Protein AF-A0A2K8UES5-F1 (afdb_monomer_lite)

Foldseek 3Di:
DQFDPPDPPVVVVDDFFFKWFWAQDCVPPVDNLWIFIDGPNHTGGTADPVPSNVVNVCVVVVWGKMKTFHDADVPDPNNPRTDIDIDTD

Secondary structure (DSSP, 8-state):
-EE-SS-HHHHHH--TT-EEEEEE-TT-TT-TT-EEEEETTEEEEE--HHHHHHHHHHHHTT--EEEEEEEE-TTS-TT-SEEEEEEE-

pLDDT: mean 84.26, std 13.31, range [48.38, 96.56]

Radius of gyration: 12.29 Å; chains: 1; bounding box: 28×27×30 Å

Structure (mmCIF, N/CA/C/O backbone):
data_AF-A0A2K8UES5-F1
#
_entry.id   AF-A0A2K8UES5-F1
#
loop_
_atom_site.group_PDB
_atom_site.id
_atom_site.type_symbol
_atom_site.label_atom_id
_atom_site.label_alt_id
_atom_site.label_comp_id
_atom_site.label_asym_id
_atom_site.label_entity_id
_atom_site.label_seq_id
_atom_site.pdbx_PDB_ins_code
_atom_site.Cartn_x
_atom_site.Cartn_y
_atom_site.Cartn_z
_atom_site.occupancy
_atom_site.B_iso_or_equiv
_atom_site.auth_seq_id
_atom_site.auth_comp_id
_atom_site.auth_asym_id
_atom_site.auth_atom_id
_atom_site.pdbx_PDB_model_num
ATOM 1 N N . MET A 1 1 ? 5.753 3.431 -4.345 1.00 59.47 1 MET A N 1
ATOM 2 C CA . MET A 1 1 ? 5.537 2.460 -3.279 1.00 59.47 1 MET A CA 1
ATOM 3 C C . MET A 1 1 ? 6.874 1.891 -2.851 1.00 59.47 1 MET A C 1
ATOM 5 O O . MET A 1 1 ? 7.496 1.207 -3.652 1.00 59.47 1 MET A O 1
ATOM 9 N N . ARG A 1 2 ? 7.318 2.174 -1.622 1.00 54.56 2 ARG A N 1
ATOM 10 C CA . ARG A 1 2 ? 8.611 1.683 -1.125 1.00 54.56 2 ARG A CA 1
ATOM 11 C C . ARG A 1 2 ? 8.511 0.185 -0.872 1.00 54.56 2 ARG A C 1
ATOM 13 O O . ARG A 1 2 ? 7.764 -0.220 0.015 1.00 54.56 2 ARG A O 1
ATOM 20 N N . VAL A 1 3 ? 9.216 -0.617 -1.663 1.00 54.69 3 VAL A N 1
ATOM 21 C CA . VAL A 1 3 ? 9.172 -2.085 -1.595 1.00 54.69 3 VAL A CA 1
ATOM 22 C C . VAL A 1 3 ? 9.816 -2.571 -0.294 1.00 54.69 3 VAL A C 1
ATOM 24 O O . VAL A 1 3 ? 10.966 -2.238 -0.005 1.00 54.69 3 VAL A O 1
ATOM 27 N N . SER A 1 4 ? 9.098 -3.364 0.502 1.00 54.66 4 SER A N 1
ATOM 28 C CA . SER A 1 4 ? 9.722 -4.123 1.591 1.00 54.66 4 SER A CA 1
ATOM 29 C C . SER A 1 4 ? 10.534 -5.283 1.007 1.00 54.66 4 SER A C 1
ATOM 31 O O . SER A 1 4 ? 10.080 -5.940 0.078 1.00 54.66 4 SER A O 1
ATOM 33 N N . HIS A 1 5 ? 11.701 -5.594 1.584 1.00 50.34 5 HIS A N 1
ATOM 34 C CA . HIS A 1 5 ? 12.570 -6.724 1.191 1.00 50.34 5 HIS A CA 1
ATOM 35 C C . HIS A 1 5 ? 11.889 -8.111 1.286 1.00 50.34 5 HIS A C 1
ATOM 37 O O . HIS A 1 5 ? 12.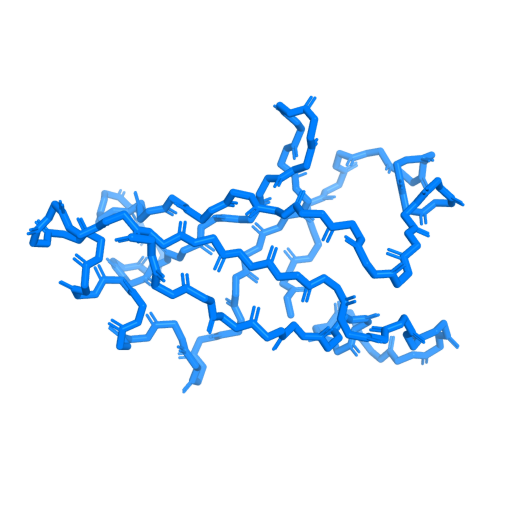485 -9.134 0.954 1.00 50.34 5 HIS A O 1
ATOM 43 N N . ALA A 1 6 ? 10.634 -8.160 1.737 1.00 48.38 6 ALA A N 1
ATOM 44 C CA . ALA A 1 6 ? 9.833 -9.361 1.842 1.00 48.38 6 ALA A CA 1
ATOM 45 C C . ALA A 1 6 ? 9.290 -9.787 0.463 1.00 48.38 6 ALA A C 1
ATOM 47 O O . ALA A 1 6 ? 8.268 -9.301 -0.013 1.00 48.38 6 ALA A O 1
ATOM 48 N N . ALA A 1 7 ? 9.995 -10.760 -0.118 1.00 54.50 7 ALA A N 1
ATOM 49 C CA . ALA A 1 7 ? 9.570 -11.696 -1.159 1.00 54.50 7 ALA A CA 1
ATOM 50 C C . ALA A 1 7 ? 9.456 -11.164 -2.606 1.00 54.50 7 ALA A C 1
ATOM 52 O O . ALA A 1 7 ? 8.360 -10.898 -3.104 1.00 54.50 7 ALA A O 1
ATOM 53 N N . PRO A 1 8 ? 10.575 -11.180 -3.361 1.00 62.00 8 PRO A N 1
ATOM 54 C CA . PRO A 1 8 ? 10.582 -11.087 -4.827 1.00 62.00 8 PRO A CA 1
ATOM 55 C C . PRO A 1 8 ? 9.568 -12.020 -5.514 1.00 62.00 8 PRO A C 1
ATOM 57 O O . PRO A 1 8 ? 8.989 -11.660 -6.532 1.00 62.00 8 PRO A O 1
ATOM 60 N N . ALA A 1 9 ? 9.290 -13.188 -4.924 1.00 67.31 9 ALA A N 1
ATOM 61 C CA . ALA A 1 9 ? 8.321 -14.152 -5.445 1.00 67.31 9 ALA A CA 1
ATOM 62 C C . ALA A 1 9 ? 6.865 -13.639 -5.449 1.00 67.31 9 ALA A C 1
ATOM 64 O O . ALA A 1 9 ? 6.098 -13.993 -6.344 1.00 67.31 9 ALA A O 1
ATOM 65 N N . LEU A 1 10 ? 6.471 -12.780 -4.496 1.00 73.25 10 LEU A N 1
ATOM 66 C CA . LEU A 1 10 ? 5.130 -12.174 -4.487 1.00 73.25 10 LEU A CA 1
ATOM 67 C C . LEU A 1 10 ? 4.943 -11.225 -5.670 1.00 73.25 10 LEU A C 1
ATOM 69 O O . LEU A 1 10 ? 3.869 -11.186 -6.265 1.00 73.25 10 LEU A O 1
ATOM 73 N N . TRP A 1 11 ? 5.996 -10.493 -6.036 1.00 73.94 11 TRP A N 1
ATOM 74 C CA . TRP A 1 11 ? 5.961 -9.555 -7.154 1.00 73.94 11 TRP A CA 1
ATOM 75 C C . TRP A 1 11 ? 5.691 -10.251 -8.484 1.00 73.94 11 TRP A C 1
ATOM 77 O O . TRP A 1 11 ? 4.929 -9.726 -9.290 1.00 73.94 11 TRP A O 1
ATOM 87 N N . SER A 1 12 ? 6.246 -11.447 -8.690 1.00 77.50 12 SER A N 1
ATOM 88 C CA . SER A 1 12 ? 6.001 -12.248 -9.895 1.00 77.50 12 SER A CA 1
ATOM 89 C C . SER A 1 12 ? 4.559 -12.752 -10.012 1.00 77.50 12 SER A C 1
ATOM 91 O O . SER A 1 12 ? 4.085 -12.969 -11.122 1.00 77.50 12 SER A O 1
ATOM 93 N N . ALA A 1 13 ? 3.857 -12.944 -8.891 1.00 84.00 13 ALA A N 1
ATOM 94 C CA . ALA A 1 13 ? 2.470 -13.419 -8.878 1.00 84.00 13 ALA A CA 1
ATOM 95 C C . ALA A 1 13 ? 1.432 -12.280 -8.928 1.00 84.00 13 ALA A C 1
ATOM 97 O O . ALA A 1 13 ? 0.235 -12.516 -9.142 1.00 84.00 13 ALA A O 1
ATOM 98 N N . LEU A 1 14 ? 1.872 -11.043 -8.695 1.00 86.56 14 LEU A N 1
ATOM 99 C CA . LEU A 1 14 ? 1.019 -9.867 -8.727 1.00 86.56 14 LEU A CA 1
ATOM 100 C C . LEU A 1 14 ? 0.547 -9.607 -10.166 1.00 86.56 14 LEU A C 1
ATOM 102 O O . LEU A 1 14 ? 1.300 -9.774 -11.121 1.00 86.56 14 LEU A O 1
ATOM 106 N N . HIS A 1 15 ? -0.707 -9.193 -10.333 1.00 89.38 15 HIS A N 1
ATOM 107 C CA . HIS A 1 15 ? -1.319 -8.966 -11.645 1.00 89.38 15 HIS A CA 1
ATOM 108 C C . HIS A 1 15 ? -2.308 -7.794 -11.587 1.00 89.38 15 HIS A C 1
ATOM 110 O O . HIS A 1 15 ? -2.847 -7.501 -10.512 1.00 89.38 15 HIS A O 1
ATOM 116 N N . PRO A 1 16 ? -2.580 -7.112 -12.717 1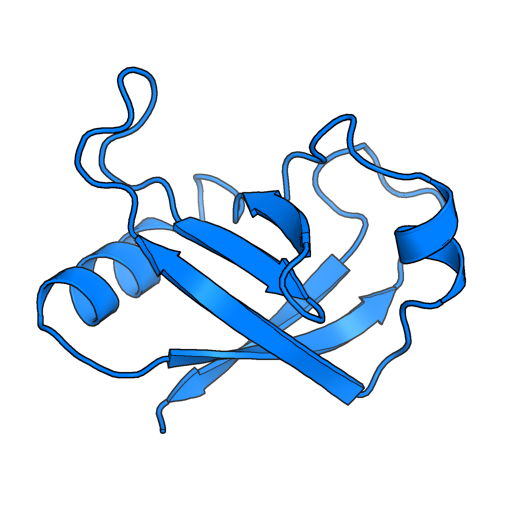.00 92.38 16 PRO A N 1
ATOM 117 C CA . PRO A 1 16 ? -3.653 -6.128 -12.789 1.00 92.38 16 PRO A CA 1
ATOM 118 C C . PRO A 1 16 ? -4.983 -6.736 -12.338 1.00 92.38 16 PRO A C 1
ATOM 120 O O . PRO A 1 16 ? -5.330 -7.848 -12.722 1.00 92.38 16 PRO A O 1
ATOM 123 N N . GLY A 1 17 ? -5.731 -6.011 -11.515 1.00 92.75 17 GLY A N 1
ATOM 124 C CA . GLY A 1 17 ? -6.955 -6.504 -10.890 1.00 92.75 17 GLY A CA 1
ATOM 125 C C . GLY A 1 17 ? -6.778 -7.089 -9.495 1.00 92.75 17 GLY A C 1
ATOM 126 O O . GLY A 1 17 ? -7.773 -7.191 -8.780 1.00 92.75 17 GLY A O 1
ATOM 127 N N . ALA A 1 18 ? -5.550 -7.400 -9.069 1.00 92.62 18 ALA A N 1
ATOM 128 C CA . ALA A 1 18 ? -5.302 -7.861 -7.710 1.00 92.62 18 ALA A CA 1
ATOM 129 C C . ALA A 1 18 ? -5.785 -6.822 -6.685 1.00 92.62 18 ALA A C 1
ATOM 131 O O . ALA A 1 18 ? -5.424 -5.643 -6.763 1.00 92.62 18 ALA A O 1
ATOM 132 N N . VAL A 1 19 ? -6.602 -7.277 -5.732 1.00 93.94 19 VAL A N 1
ATOM 133 C CA . VAL A 1 19 ? -7.100 -6.461 -4.619 1.00 93.94 19 VAL A CA 1
ATOM 134 C C . VAL A 1 19 ? -6.065 -6.450 -3.504 1.00 93.94 19 VAL A C 1
ATOM 136 O O . VAL A 1 19 ? -5.566 -7.496 -3.088 1.00 93.94 19 VAL A O 1
ATOM 139 N N . LEU A 1 20 ? -5.759 -5.254 -3.028 1.00 93.88 20 LEU A N 1
ATOM 140 C CA . LEU A 1 20 ? -4.793 -4.950 -1.990 1.00 93.88 20 LEU A CA 1
ATOM 141 C C . LEU A 1 20 ? -5.510 -4.346 -0.786 1.00 93.88 20 LEU A C 1
ATOM 143 O O . LEU A 1 20 ? -6.515 -3.643 -0.920 1.00 93.88 20 LEU A O 1
ATOM 147 N N . ILE A 1 21 ? -4.943 -4.588 0.387 1.00 94.94 21 ILE A N 1
ATOM 148 C CA . ILE A 1 21 ? -5.403 -4.021 1.651 1.00 94.94 21 ILE A CA 1
ATOM 149 C C . ILE A 1 21 ? -4.503 -2.837 1.997 1.00 94.94 21 ILE A C 1
ATOM 151 O O . ILE A 1 21 ? -3.280 -2.917 1.848 1.00 94.94 21 ILE A O 1
ATOM 155 N N . LEU A 1 22 ? -5.118 -1.746 2.449 1.00 94.88 22 LEU A N 1
ATOM 156 C CA . LEU A 1 22 ? -4.433 -0.545 2.910 1.00 94.88 22 LEU A CA 1
ATOM 157 C C . LEU A 1 22 ? -4.592 -0.423 4.424 1.00 94.88 22 LEU A C 1
ATOM 159 O O . LEU A 1 22 ? -5.710 -0.478 4.934 1.00 94.88 22 LEU A O 1
ATOM 163 N N . THR A 1 23 ? -3.482 -0.214 5.125 1.00 95.25 23 THR A N 1
ATOM 164 C CA . THR A 1 23 ? -3.459 -0.074 6.586 1.00 95.25 23 THR A CA 1
ATOM 165 C C . THR A 1 23 ? -2.662 1.167 6.960 1.00 95.25 23 THR A C 1
ATOM 167 O O . THR A 1 23 ? -1.519 1.306 6.529 1.00 95.25 23 THR A O 1
ATOM 170 N N . ALA A 1 24 ? -3.246 2.072 7.747 1.00 95.62 24 ALA A N 1
ATOM 171 C CA . ALA A 1 24 ? -2.514 3.206 8.303 1.00 95.62 24 ALA A CA 1
ATOM 172 C C . ALA A 1 24 ? -1.604 2.733 9.445 1.00 95.62 24 ALA A C 1
ATOM 174 O O . ALA A 1 24 ? -2.019 1.927 10.276 1.00 95.62 24 ALA A O 1
ATOM 175 N N . GLU A 1 25 ? -0.374 3.235 9.479 1.00 94.88 25 GLU A N 1
ATOM 176 C CA . GLU A 1 25 ? 0.595 2.995 10.551 1.00 94.88 25 GLU A CA 1
ATOM 177 C C . GLU A 1 25 ? 0.945 4.344 11.203 1.00 94.88 25 GLU A C 1
ATOM 179 O O . GLU A 1 25 ? 1.999 4.913 10.935 1.00 94.88 25 GLU A O 1
ATOM 184 N N . GLU A 1 26 ? 0.035 4.881 12.025 1.00 93.06 26 GLU A N 1
ATOM 185 C CA . GLU A 1 26 ? 0.170 6.210 12.662 1.00 93.06 26 GLU A CA 1
ATOM 186 C C . GLU A 1 26 ? 1.380 6.301 13.608 1.00 93.06 26 GLU A C 1
ATOM 188 O O . GLU A 1 26 ? 2.009 7.352 13.716 1.00 93.06 26 GLU A O 1
ATOM 193 N N . ASP A 1 27 ? 1.759 5.175 14.217 1.00 93.19 27 ASP A N 1
ATOM 194 C CA . ASP A 1 27 ? 2.923 5.053 15.103 1.00 93.19 27 ASP A CA 1
ATOM 195 C C . ASP A 1 27 ? 4.242 4.824 14.343 1.00 93.19 27 ASP A C 1
ATOM 197 O O . ASP A 1 27 ? 5.274 4.514 14.946 1.00 93.19 27 ASP A O 1
ATOM 201 N N . ASN A 1 28 ? 4.243 4.921 13.009 1.00 91.81 28 ASN A N 1
ATOM 202 C CA . ASN A 1 28 ? 5.457 4.718 12.232 1.00 91.81 28 ASN A CA 1
ATOM 203 C C . ASN A 1 28 ? 6.469 5.845 12.532 1.00 91.81 28 ASN A C 1
ATOM 205 O O . ASN A 1 28 ? 6.210 7.009 12.214 1.00 91.81 28 ASN A O 1
ATOM 209 N N . PRO A 1 29 ? 7.662 5.524 13.074 1.00 90.44 29 PRO A N 1
ATOM 210 C CA . PRO A 1 29 ? 8.603 6.527 13.580 1.00 90.44 29 PRO A CA 1
ATOM 211 C C . PRO A 1 29 ? 9.198 7.419 12.482 1.00 90.44 29 PRO A C 1
ATOM 213 O O . PRO A 1 29 ? 9.806 8.445 12.776 1.00 90.44 29 PRO A O 1
ATOM 216 N N . HIS A 1 30 ? 9.062 7.026 11.213 1.00 91.94 30 HIS A N 1
ATOM 217 C CA . HIS A 1 30 ? 9.601 7.767 10.077 1.00 91.94 30 HIS A CA 1
ATOM 218 C C . HIS A 1 30 ? 8.566 8.640 9.370 1.00 91.94 30 HIS A C 1
ATOM 220 O O . HIS A 1 30 ? 8.953 9.560 8.645 1.00 91.94 30 HIS A O 1
ATOM 226 N N . ASP A 1 31 ? 7.285 8.293 9.470 1.00 93.12 31 ASP A N 1
ATOM 227 C 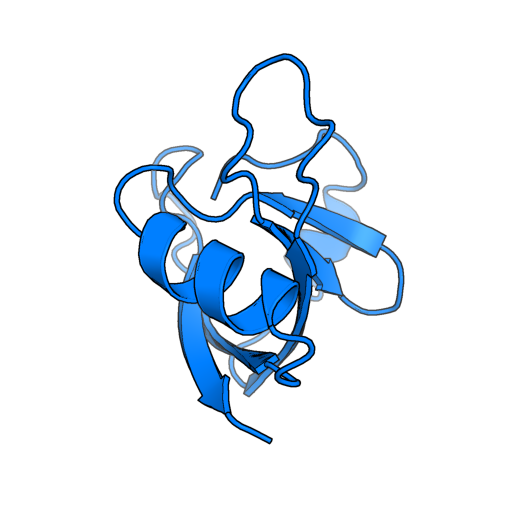CA . ASP A 1 31 ? 6.199 8.971 8.768 1.00 93.12 31 ASP A CA 1
ATOM 228 C C . ASP A 1 31 ? 4.845 8.614 9.407 1.00 93.12 31 ASP A C 1
ATOM 230 O O . ASP A 1 31 ? 4.326 7.535 9.125 1.00 93.12 31 ASP A O 1
ATOM 234 N N . PRO A 1 32 ? 4.225 9.506 10.198 1.00 94.25 32 PRO A N 1
ATOM 235 C CA . PRO A 1 32 ? 2.927 9.236 10.827 1.00 94.25 32 PRO A CA 1
ATOM 236 C C . PRO A 1 32 ? 1.775 9.106 9.813 1.00 94.25 32 PRO A C 1
ATOM 238 O O . PRO A 1 32 ? 0.660 8.739 10.173 1.00 94.25 32 PRO A O 1
ATOM 241 N N . GLN A 1 33 ? 2.012 9.419 8.535 1.00 96.56 33 GLN A N 1
ATOM 242 C CA . GLN A 1 33 ? 1.045 9.249 7.447 1.00 96.56 33 GLN A CA 1
ATOM 243 C C . GLN A 1 33 ? 1.307 7.976 6.638 1.00 96.56 33 GLN A C 1
ATOM 245 O O . GLN A 1 33 ? 0.673 7.759 5.601 1.00 96.56 33 GLN A O 1
ATOM 250 N N . ALA A 1 34 ? 2.225 7.115 7.091 1.00 95.25 34 ALA A N 1
ATOM 251 C CA . ALA A 1 34 ? 2.544 5.866 6.425 1.00 95.25 34 ALA A CA 1
ATOM 252 C C . ALA A 1 34 ? 1.289 5.002 6.236 1.00 95.25 34 ALA A C 1
ATOM 254 O O . ALA A 1 34 ? 0.559 4.690 7.176 1.00 95.25 34 ALA A O 1
ATOM 255 N N . VAL A 1 35 ? 1.067 4.578 4.991 1.00 95.25 35 VAL A N 1
ATOM 256 C CA . VAL A 1 35 ? 0.032 3.604 4.643 1.00 95.25 35 VAL A CA 1
ATOM 257 C C . VAL A 1 35 ? 0.713 2.384 4.057 1.00 95.25 35 VAL A C 1
ATOM 259 O O . VAL A 1 35 ? 1.286 2.443 2.966 1.00 95.25 35 VAL A O 1
ATOM 262 N N . ALA A 1 36 ? 0.668 1.286 4.799 1.00 93.12 36 ALA A N 1
ATOM 263 C CA . ALA A 1 36 ? 1.175 -0.002 4.376 1.00 93.12 36 ALA A CA 1
ATOM 264 C C . ALA A 1 36 ? 0.202 -0.674 3.400 1.00 93.12 36 ALA A C 1
ATOM 266 O O . ALA A 1 36 ? -1.018 -0.625 3.564 1.00 93.12 36 ALA A O 1
ATOM 267 N N . VAL A 1 37 ? 0.769 -1.312 2.380 1.00 91.75 37 VAL A N 1
ATOM 268 C CA . VAL A 1 37 ? 0.050 -2.019 1.321 1.00 91.75 37 VAL A CA 1
ATOM 269 C C . VAL A 1 37 ? 0.300 -3.512 1.480 1.00 91.75 37 VAL A C 1
ATOM 271 O O . VAL A 1 37 ? 1.451 -3.961 1.462 1.00 91.75 37 VAL A O 1
ATOM 274 N N . TYR A 1 38 ? -0.779 -4.280 1.604 1.00 91.94 38 TYR A N 1
ATOM 275 C CA . TYR A 1 38 ? -0.743 -5.727 1.790 1.00 91.94 38 TYR A CA 1
ATOM 276 C C . TYR A 1 38 ? -1.434 -6.461 0.643 1.00 91.94 38 TYR A C 1
ATOM 278 O O . TYR A 1 38 ? -2.467 -6.025 0.132 1.00 91.94 38 TYR A O 1
ATOM 286 N N . TRP A 1 39 ? -0.905 -7.630 0.289 1.00 90.81 39 TRP A N 1
ATOM 287 C CA . TRP A 1 39 ? -1.545 -8.575 -0.621 1.00 90.81 39 TRP A CA 1
ATOM 288 C C . TRP A 1 39 ? -1.455 -9.984 -0.052 1.00 90.81 39 TRP A C 1
ATOM 290 O O . TRP A 1 39 ? -0.370 -10.432 0.310 1.00 90.81 39 TRP A O 1
ATOM 300 N N . ARG A 1 40 ? -2.596 -10.681 0.050 1.00 89.75 40 ARG A N 1
ATOM 301 C CA . ARG A 1 40 ? -2.682 -12.041 0.623 1.00 89.75 40 ARG A CA 1
ATOM 302 C C . ARG A 1 40 ? -1.999 -12.167 2.000 1.00 89.75 40 ARG A C 1
ATOM 304 O O . ARG A 1 40 ? -1.347 -13.161 2.285 1.00 89.75 40 ARG A O 1
ATOM 311 N N . GLY A 1 41 ? -2.128 -11.135 2.838 1.00 88.88 41 GLY A N 1
ATOM 312 C CA . GLY A 1 41 ? -1.513 -11.078 4.172 1.00 88.88 41 GLY A CA 1
ATOM 313 C C . GLY A 1 41 ? -0.029 -10.689 4.190 1.00 88.88 41 GLY A C 1
ATOM 314 O O . GLY A 1 41 ? 0.530 -10.485 5.262 1.00 88.88 41 GLY A O 1
ATOM 315 N N . CYS A 1 42 ? 0.614 -10.524 3.034 1.00 88.38 42 CYS A N 1
ATOM 316 C CA . CYS A 1 42 ? 2.019 -10.141 2.946 1.00 88.38 42 CYS A CA 1
ATOM 317 C C . CYS A 1 42 ? 2.177 -8.638 2.677 1.00 88.38 42 CYS A C 1
ATOM 319 O O . CYS A 1 42 ? 1.536 -8.096 1.774 1.00 88.38 42 CYS A O 1
ATOM 321 N N . LYS A 1 43 ? 3.057 -7.966 3.433 1.00 88.62 43 LYS A N 1
ATOM 322 C CA . LYS A 1 43 ? 3.393 -6.550 3.217 1.00 88.62 43 LYS A CA 1
ATOM 323 C C . LYS A 1 43 ? 4.212 -6.420 1.938 1.00 88.62 43 LYS A C 1
ATOM 325 O O . LYS A 1 43 ? 5.298 -6.985 1.832 1.00 88.62 43 LYS A O 1
ATOM 330 N N . LEU A 1 44 ? 3.683 -5.675 0.975 1.00 86.06 44 LEU A N 1
ATOM 331 C CA . LEU A 1 44 ? 4.381 -5.366 -0.270 1.00 86.06 44 LEU A CA 1
ATOM 332 C C . LEU A 1 44 ? 5.227 -4.091 -0.137 1.00 86.06 44 LEU A C 1
ATOM 334 O O . LEU A 1 44 ? 6.232 -3.932 -0.832 1.00 86.06 44 LEU A O 1
ATOM 338 N N . GLY A 1 45 ? 4.806 -3.164 0.728 1.00 87.88 45 GLY A N 1
ATOM 339 C CA . GLY A 1 45 ? 5.458 -1.870 0.882 1.00 87.88 45 GLY A CA 1
ATOM 340 C C . GLY A 1 45 ? 4.550 -0.786 1.449 1.00 87.88 45 GLY A C 1
ATOM 341 O O . GLY A 1 45 ? 3.575 -1.084 2.136 1.00 87.88 45 GLY A O 1
ATOM 342 N N . TYR A 1 46 ? 4.867 0.470 1.130 1.00 90.06 46 TYR A N 1
ATOM 343 C CA . TYR A 1 46 ? 4.106 1.656 1.548 1.00 90.06 46 TYR A CA 1
ATOM 344 C C . TYR A 1 46 ? 3.691 2.521 0.370 1.00 90.06 46 TYR A C 1
ATOM 346 O O . TYR A 1 46 ? 4.494 2.684 -0.551 1.00 90.06 46 TYR A O 1
ATOM 354 N N . LEU A 1 47 ? 2.513 3.147 0.421 1.00 89.62 47 LEU A N 1
ATOM 355 C CA . LEU A 1 47 ? 2.141 4.182 -0.551 1.00 89.62 47 LEU A CA 1
ATOM 356 C C . LEU A 1 47 ? 3.206 5.296 -0.627 1.00 89.62 47 LEU A C 1
ATOM 358 O O . LEU A 1 47 ? 3.861 5.584 0.379 1.00 89.62 47 LEU A O 1
ATOM 362 N N . PRO A 1 48 ? 3.408 5.922 -1.804 1.00 87.38 48 PRO A N 1
ATOM 363 C CA . PRO A 1 48 ? 4.266 7.098 -1.917 1.00 87.38 48 PRO A CA 1
ATOM 364 C C . PRO A 1 48 ? 3.846 8.199 -0.937 1.00 87.38 48 PRO A C 1
ATOM 366 O O . PRO A 1 48 ? 2.657 8.478 -0.783 1.00 87.38 48 PRO A O 1
ATOM 369 N N . ARG A 1 49 ? 4.824 8.877 -0.324 1.00 88.12 49 ARG A N 1
ATOM 370 C CA . ARG A 1 49 ? 4.572 9.975 0.629 1.00 88.12 49 ARG A CA 1
ATOM 371 C C . ARG A 1 49 ? 3.745 11.120 0.046 1.00 88.12 49 ARG A C 1
ATOM 373 O O . ARG A 1 49 ? 2.958 11.728 0.750 1.00 88.12 49 ARG A O 1
ATOM 380 N N . ALA A 1 50 ? 3.899 11.401 -1.247 1.00 85.75 50 ALA A N 1
ATOM 381 C CA . ALA A 1 50 ? 3.132 12.450 -1.918 1.00 85.75 50 ALA A CA 1
ATOM 382 C C . ALA A 1 50 ? 1.620 12.147 -1.987 1.00 85.75 50 ALA A C 1
ATOM 384 O O . ALA A 1 50 ? 0.819 13.059 -2.164 1.00 85.75 50 ALA A O 1
ATOM 385 N N . GLU A 1 51 ? 1.229 10.878 -1.842 1.00 83.56 51 GLU A N 1
ATOM 386 C CA . GLU A 1 51 ? -0.138 10.397 -2.075 1.00 83.56 51 GLU A CA 1
ATOM 387 C C . GLU A 1 51 ? -0.783 9.797 -0.808 1.00 83.56 51 GLU A C 1
ATOM 389 O O . GLU A 1 51 ? -1.999 9.604 -0.759 1.00 83.56 51 GLU A O 1
ATOM 394 N N . ASN A 1 52 ? 0.000 9.509 0.241 1.00 93.12 52 ASN A N 1
ATOM 395 C CA . ASN A 1 52 ? -0.472 8.772 1.419 1.00 93.12 52 ASN A CA 1
ATOM 396 C C . ASN A 1 52 ? -1.362 9.601 2.368 1.00 93.12 52 ASN A C 1
ATOM 398 O O . ASN A 1 52 ? -2.184 9.017 3.075 1.00 93.12 52 ASN A O 1
ATOM 402 N N . LEU A 1 53 ? -1.267 10.936 2.349 1.00 94.50 53 LEU A N 1
ATOM 403 C CA . LEU A 1 53 ? -1.933 11.830 3.304 1.00 94.50 53 LEU A CA 1
ATOM 404 C C . LEU A 1 53 ? -3.452 11.617 3.381 1.00 94.50 53 LEU A C 1
ATOM 406 O O . LEU A 1 53 ? -4.023 11.482 4.465 1.00 94.50 53 LEU A O 1
ATOM 410 N N . VAL A 1 54 ? -4.124 11.630 2.227 1.00 94.50 54 VAL A N 1
ATOM 411 C CA . VAL A 1 54 ? -5.590 11.521 2.163 1.00 94.50 54 VAL A CA 1
ATOM 412 C C . VAL A 1 54 ? -6.034 10.132 2.612 1.00 94.50 54 VAL A C 1
ATOM 414 O O . VAL A 1 54 ? -6.962 10.007 3.411 1.00 94.50 54 VAL A O 1
ATOM 417 N N . VAL A 1 55 ? -5.334 9.097 2.147 1.00 95.19 55 VAL A N 1
ATOM 418 C CA . VAL A 1 55 ? -5.624 7.696 2.467 1.00 95.19 55 VAL A CA 1
ATOM 419 C C . VAL A 1 55 ? -5.440 7.432 3.962 1.00 95.19 55 VAL A C 1
ATOM 421 O O . VAL A 1 55 ? -6.345 6.895 4.597 1.00 95.19 55 VAL A O 1
ATOM 424 N N . SER A 1 56 ? -4.319 7.874 4.541 1.00 96.56 56 SER A N 1
ATOM 425 C CA . SER A 1 56 ? -4.025 7.765 5.974 1.00 96.56 56 SER A CA 1
ATOM 426 C C . SER A 1 56 ? -5.144 8.382 6.817 1.00 96.56 56 SER A C 1
ATOM 428 O O . SER A 1 56 ? -5.712 7.715 7.679 1.00 96.56 56 SER A O 1
ATOM 430 N N . ARG A 1 57 ? -5.562 9.614 6.501 1.00 94.69 57 ARG A N 1
ATOM 431 C CA . ARG A 1 57 ? -6.637 10.306 7.235 1.00 94.69 57 ARG A CA 1
ATOM 432 C C . ARG A 1 57 ? -7.990 9.603 7.147 1.00 94.69 57 ARG A C 1
ATOM 434 O O . ARG A 1 57 ? -8.767 9.653 8.100 1.00 94.69 57 ARG A O 1
ATOM 441 N N . LEU A 1 58 ? -8.314 9.003 6.004 1.00 95.00 58 LEU A N 1
ATOM 442 C CA . LEU A 1 58 ? -9.558 8.250 5.842 1.00 95.00 58 LEU A CA 1
ATOM 443 C C . LEU A 1 58 ? -9.530 6.964 6.677 1.00 95.00 58 LEU A C 1
ATOM 445 O O . LEU A 1 58 ? -10.491 6.696 7.401 1.00 95.00 58 LEU A O 1
ATOM 449 N N . LEU A 1 59 ? -8.420 6.225 6.636 1.00 94.56 59 LEU A N 1
ATOM 450 C CA . LEU A 1 59 ? -8.218 5.017 7.441 1.00 94.56 59 LEU A CA 1
ATOM 451 C C . LEU A 1 59 ? -8.250 5.320 8.949 1.00 94.56 59 LEU A C 1
ATOM 453 O O . LEU A 1 59 ? -8.950 4.627 9.686 1.00 94.56 59 LEU A O 1
ATOM 457 N N . ALA A 1 60 ? -7.604 6.403 9.396 1.00 92.12 60 ALA A N 1
ATOM 458 C CA . ALA A 1 60 ? -7.629 6.867 10.791 1.00 92.12 60 ALA A CA 1
ATOM 459 C C . ALA A 1 60 ? -9.059 7.160 11.289 1.00 92.12 60 ALA A C 1
ATOM 461 O O . ALA A 1 60 ? -9.415 6.931 12.444 1.00 92.12 60 ALA A O 1
ATOM 462 N N . ARG A 1 61 ? -9.944 7.600 10.385 1.00 92.81 61 ARG A N 1
ATOM 463 C CA . ARG A 1 61 ? -11.380 7.809 10.653 1.00 92.81 61 ARG A CA 1
ATOM 464 C C . ARG A 1 61 ? -12.214 6.531 10.534 1.00 92.81 61 ARG A C 1
ATOM 466 O O . ARG A 1 61 ? -13.429 6.613 10.350 1.00 92.81 61 ARG A O 1
ATOM 473 N N . ARG A 1 62 ? -11.571 5.363 10.610 1.00 91.75 62 ARG A N 1
ATOM 474 C CA . ARG A 1 62 ? -12.178 4.031 10.470 1.00 91.75 62 ARG A CA 1
ATOM 475 C C . ARG A 1 62 ? -12.973 3.853 9.172 1.00 91.75 62 ARG A C 1
ATOM 477 O O . ARG A 1 62 ? -13.930 3.084 9.137 1.00 91.75 62 ARG A O 1
ATOM 484 N N . ARG A 1 63 ? -12.601 4.562 8.098 1.00 93.81 63 ARG A N 1
ATOM 485 C CA . ARG A 1 63 ? -13.125 4.260 6.759 1.00 93.81 63 ARG A CA 1
ATOM 486 C C . ARG A 1 63 ? -12.415 3.028 6.225 1.00 93.81 63 ARG A C 1
ATOM 488 O O . ARG A 1 63 ? -11.200 2.912 6.360 1.00 93.81 63 ARG A O 1
ATOM 495 N N . THR A 1 64 ? -13.165 2.144 5.585 1.00 90.25 64 THR A N 1
ATOM 496 C CA . THR A 1 64 ? -12.591 0.971 4.933 1.00 90.25 64 THR A CA 1
ATOM 497 C C . THR A 1 64 ? -12.170 1.357 3.523 1.00 90.25 64 THR A C 1
ATOM 499 O O . THR A 1 64 ?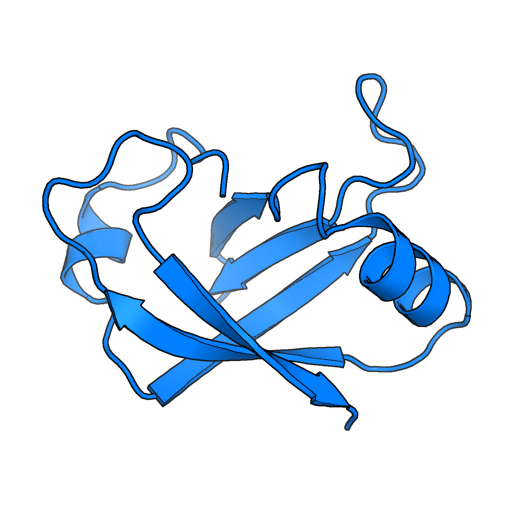 -12.997 1.770 2.710 1.00 90.25 64 THR A O 1
ATOM 502 N N . LEU A 1 65 ? -10.877 1.232 3.233 1.00 92.81 65 LEU A N 1
ATOM 503 C CA . LEU A 1 65 ? -10.326 1.438 1.898 1.00 92.81 65 LEU A CA 1
ATOM 504 C C . LEU A 1 65 ? -9.640 0.163 1.419 1.00 92.81 65 LEU A C 1
ATOM 506 O O . LEU A 1 65 ? -8.991 -0.545 2.189 1.00 92.81 65 LEU A O 1
ATOM 510 N N . SER A 1 66 ? -9.742 -0.091 0.123 1.00 92.62 66 SER A N 1
ATOM 511 C CA . SER A 1 66 ? -8.927 -1.083 -0.573 1.00 92.62 66 SER A CA 1
ATOM 512 C C . SER A 1 66 ? -8.193 -0.412 -1.726 1.00 92.62 66 SER A C 1
ATOM 514 O O . SER A 1 66 ? -8.472 0.734 -2.081 1.00 92.62 66 SER A O 1
ATOM 516 N N . ALA A 1 67 ? -7.233 -1.112 -2.311 1.00 93.44 67 ALA A N 1
ATOM 517 C CA . ALA A 1 67 ? -6.650 -0.701 -3.576 1.00 93.44 67 ALA A CA 1
ATOM 518 C C . ALA A 1 67 ? -6.741 -1.836 -4.585 1.00 93.44 67 ALA A C 1
ATOM 520 O O . ALA A 1 67 ? -6.764 -3.011 -4.227 1.00 93.44 67 ALA A O 1
ATOM 521 N N . ARG A 1 68 ? -6.761 -1.489 -5.864 1.00 93.44 68 ARG A N 1
ATOM 522 C CA . ARG A 1 68 ? -6.670 -2.450 -6.958 1.00 93.44 68 ARG A CA 1
ATOM 523 C C . ARG A 1 68 ? -5.450 -2.129 -7.797 1.00 93.44 68 ARG A C 1
ATOM 525 O O . ARG A 1 68 ? -5.220 -0.971 -8.140 1.00 93.44 68 ARG A O 1
ATOM 532 N N . VAL A 1 69 ? -4.679 -3.151 -8.160 1.00 91.69 69 VAL A N 1
ATOM 533 C CA . VAL A 1 69 ? -3.572 -2.976 -9.106 1.00 91.69 69 VAL A CA 1
ATOM 534 C C . VAL A 1 69 ? -4.154 -2.599 -10.464 1.00 91.69 69 VAL A C 1
ATOM 536 O O . VAL A 1 69 ? -4.797 -3.418 -11.120 1.00 91.69 69 VAL A O 1
ATOM 539 N N . ARG A 1 70 ? -3.926 -1.363 -10.901 1.00 89.94 70 ARG A N 1
ATOM 540 C CA . ARG A 1 70 ? -4.304 -0.902 -12.238 1.00 89.94 70 ARG A CA 1
ATOM 541 C C . ARG A 1 70 ? -3.285 -1.356 -13.270 1.00 89.94 70 ARG A C 1
ATOM 543 O O . ARG A 1 70 ? -3.655 -1.845 -14.335 1.00 89.94 70 ARG A O 1
ATOM 550 N N . ARG A 1 71 ? -1.995 -1.199 -12.959 1.00 86.69 71 ARG A N 1
ATOM 551 C CA . ARG A 1 71 ? -0.898 -1.569 -13.859 1.00 86.69 71 ARG A CA 1
ATOM 552 C C . ARG A 1 71 ? 0.381 -1.890 -13.090 1.00 86.69 71 ARG A C 1
ATOM 554 O O . ARG A 1 71 ? 0.688 -1.248 -12.090 1.00 86.69 71 ARG A O 1
ATOM 561 N N . LEU A 1 72 ? 1.133 -2.855 -13.614 1.00 84.06 72 LEU A N 1
ATOM 562 C CA . LEU A 1 72 ? 2.510 -3.155 -13.224 1.00 84.06 72 LEU A CA 1
ATOM 563 C C . LEU A 1 72 ? 3.464 -2.465 -14.202 1.00 84.06 72 LEU A C 1
ATOM 565 O O . LEU A 1 72 ? 3.254 -2.541 -15.415 1.00 84.06 72 LEU A O 1
ATOM 569 N N . LEU A 1 73 ? 4.502 -1.813 -13.686 1.00 81.69 73 LEU A N 1
ATOM 570 C CA . LEU A 1 73 ? 5.537 -1.151 -14.486 1.00 81.69 73 LEU A CA 1
ATOM 571 C C . LEU A 1 73 ? 6.900 -1.814 -14.216 1.00 81.69 73 LEU A C 1
ATOM 573 O O . LEU A 1 73 ? 7.685 -1.309 -13.408 1.00 81.69 73 LEU A O 1
ATOM 577 N N . PRO A 1 74 ? 7.179 -2.977 -14.840 1.00 64.19 74 PRO A N 1
ATOM 578 C CA . PRO A 1 74 ? 8.457 -3.662 -14.686 1.00 64.19 74 PRO A CA 1
ATOM 579 C C . PRO A 1 74 ? 9.559 -2.810 -15.332 1.00 64.19 74 PRO A C 1
ATOM 581 O O . PRO A 1 74 ? 9.584 -2.640 -16.544 1.00 64.19 74 PRO A O 1
ATOM 584 N N . GLY A 1 75 ? 10.431 -2.224 -14.510 1.00 63.53 75 GLY A N 1
ATOM 585 C CA . GLY A 1 75 ? 11.512 -1.331 -14.953 1.00 63.53 75 GLY A CA 1
ATOM 586 C C . GLY A 1 75 ? 11.430 0.093 -14.402 1.00 63.53 75 GLY A C 1
ATOM 587 O O . GLY A 1 75 ? 12.394 0.839 -14.524 1.00 63.53 75 GLY A O 1
ATOM 588 N N . ALA A 1 76 ? 10.326 0.462 -13.747 1.00 60.78 76 ALA A N 1
ATOM 589 C CA . ALA A 1 76 ? 10.258 1.723 -13.020 1.00 60.78 76 ALA A CA 1
ATOM 590 C C . ALA A 1 76 ? 11.172 1.694 -11.779 1.00 60.78 76 ALA A C 1
ATOM 592 O O . ALA A 1 76 ? 11.382 0.635 -11.158 1.00 60.78 76 ALA A O 1
ATOM 593 N N . GLU A 1 77 ? 11.690 2.867 -11.403 1.00 58.12 77 GLU A N 1
ATOM 594 C CA . GLU A 1 77 ? 12.435 3.047 -10.156 1.00 58.12 77 GLU A CA 1
ATOM 595 C C . GLU A 1 77 ? 11.626 2.523 -8.961 1.00 58.12 77 GLU A C 1
ATOM 597 O O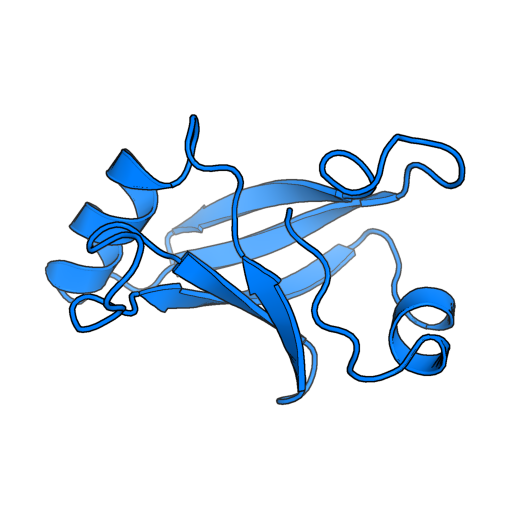 . GLU A 1 77 ? 10.402 2.379 -9.032 1.00 58.12 77 GLU A O 1
ATOM 602 N N . HIS A 1 78 ? 12.317 2.178 -7.870 1.00 58.78 78 HIS A N 1
ATOM 603 C CA . HIS A 1 78 ? 11.786 1.408 -6.737 1.00 58.78 78 HIS A CA 1
ATOM 604 C C . HIS A 1 78 ? 10.392 1.852 -6.260 1.00 58.78 78 HIS A C 1
ATOM 606 O O . HIS A 1 78 ? 9.586 1.002 -5.887 1.00 58.78 78 HIS A O 1
ATOM 612 N N . ASP A 1 79 ? 10.077 3.144 -6.360 1.00 58.38 79 ASP A N 1
ATOM 613 C CA . ASP A 1 79 ? 8.831 3.729 -5.884 1.00 58.38 79 ASP A CA 1
ATOM 614 C C . ASP A 1 79 ? 7.704 3.849 -6.930 1.00 58.38 79 ASP A C 1
ATOM 616 O O . ASP A 1 79 ? 6.634 4.350 -6.591 1.00 58.38 79 ASP A O 1
ATOM 620 N N . GLN A 1 80 ? 7.851 3.362 -8.162 1.00 62.03 80 GLN A N 1
ATOM 621 C CA . GLN A 1 80 ? 6.843 3.561 -9.226 1.00 62.03 80 GLN A CA 1
ATOM 622 C C . GLN A 1 80 ? 6.401 2.273 -9.936 1.00 62.03 80 GLN A C 1
ATOM 624 O O . GLN A 1 80 ? 5.787 2.304 -10.998 1.00 62.03 80 GLN A O 1
ATOM 629 N N . ARG A 1 81 ? 6.665 1.107 -9.343 1.00 72.38 81 ARG A N 1
ATOM 630 C CA . ARG A 1 81 ? 6.388 -0.195 -9.982 1.00 72.38 81 ARG A CA 1
ATOM 631 C C . ARG A 1 81 ? 4.908 -0.590 -10.022 1.00 72.38 81 ARG A C 1
ATOM 633 O O . ARG A 1 81 ? 4.555 -1.536 -10.728 1.00 72.38 81 ARG A O 1
ATOM 640 N N . LEU A 1 82 ? 4.052 0.120 -9.284 1.00 79.06 82 LEU A N 1
ATOM 641 C CA . LEU A 1 82 ? 2.619 -0.145 -9.174 1.00 79.06 82 LEU A CA 1
ATOM 642 C C . LEU A 1 82 ? 1.813 1.127 -9.350 1.00 79.06 82 LEU A C 1
ATOM 644 O O . LEU A 1 82 ? 1.985 2.077 -8.591 1.00 79.06 82 LEU A O 1
ATOM 648 N N . LEU A 1 83 ? 0.880 1.084 -10.294 1.00 84.69 83 LEU A N 1
ATOM 649 C CA . LEU A 1 83 ? -0.218 2.031 -10.350 1.00 84.69 83 LEU A CA 1
ATOM 650 C C . LEU A 1 83 ? -1.432 1.395 -9.680 1.00 84.69 83 LEU A C 1
ATOM 652 O O . LEU A 1 83 ? -1.827 0.282 -10.046 1.00 84.69 83 LEU A O 1
ATOM 656 N N . LEU A 1 84 ? -2.002 2.095 -8.705 1.00 89.19 84 LEU A N 1
ATOM 657 C CA . LEU A 1 84 ? -3.111 1.618 -7.892 1.00 89.19 84 LEU A CA 1
ATOM 658 C C . LEU A 1 84 ? -4.306 2.552 -8.044 1.00 89.19 84 LEU A C 1
ATOM 660 O O . LEU A 1 84 ? -4.136 3.767 -8.041 1.00 89.19 84 LEU A O 1
ATOM 664 N N . ASP A 1 85 ? -5.501 1.976 -8.097 1.00 90.81 85 ASP A N 1
ATOM 665 C CA . ASP A 1 85 ? -6.737 2.722 -7.877 1.00 90.81 85 ASP A CA 1
ATOM 666 C C . ASP A 1 85 ? -7.181 2.475 -6.433 1.00 90.81 85 ASP A C 1
ATOM 668 O O . ASP A 1 85 ? -7.346 1.322 -6.024 1.00 90.81 85 ASP A O 1
ATOM 672 N N . VAL A 1 86 ? -7.338 3.544 -5.648 1.00 89.50 86 VAL A N 1
ATOM 673 C CA . VAL A 1 86 ? -7.866 3.461 -4.279 1.00 89.50 86 VAL A CA 1
ATOM 674 C C . VAL A 1 86 ? -9.388 3.458 -4.346 1.00 89.50 86 VAL A C 1
ATOM 676 O O . VAL A 1 86 ? -9.995 4.332 -4.962 1.00 89.50 86 VAL A O 1
ATOM 679 N N . LEU A 1 87 ? -9.996 2.465 -3.709 1.00 88.88 87 LEU A N 1
ATOM 680 C CA . LEU A 1 87 ? -11.430 2.217 -3.718 1.00 88.88 87 LEU A CA 1
ATOM 681 C C . LEU A 1 87 ? -11.970 2.361 -2.295 1.00 88.88 87 LEU A C 1
ATOM 683 O O . LEU A 1 87 ? -11.409 1.805 -1.348 1.00 88.88 87 LEU A O 1
ATOM 687 N N . MET A 1 88 ? -13.071 3.093 -2.154 1.00 86.12 88 MET A N 1
ATOM 688 C CA . MET A 1 88 ? -13.824 3.179 -0.906 1.00 86.12 88 MET A CA 1
ATOM 689 C C . MET A 1 88 ? -14.853 2.047 -0.875 1.00 86.12 88 MET A C 1
ATOM 691 O O . MET A 1 88 ? -15.551 1.847 -1.871 1.00 86.12 88 MET A O 1
ATOM 695 N N . LEU A 1 89 ? -14.885 1.291 0.226 1.00 79.19 89 LEU A N 1
ATOM 696 C C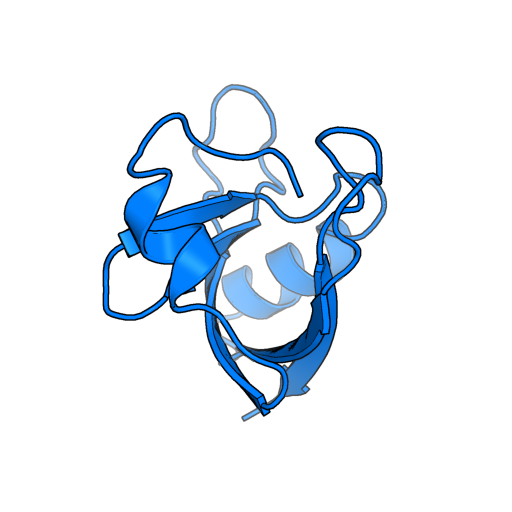A . LEU A 1 89 ? -15.826 0.186 0.447 1.00 79.19 89 LEU A CA 1
ATOM 697 C C . LEU A 1 89 ? -17.025 0.631 1.287 1.00 79.19 89 LEU A C 1
ATOM 699 O O . LEU A 1 89 ? -16.842 1.523 2.151 1.00 79.19 89 LEU A O 1
#

Sequence (89 aa):
MRVSHAAPALWSALHPGAVLILTAEEDNPHDPQAVAVYWRGCKLGYLPRAENLVVSRLLARRRTLSARVRRLLPGAEHDQRLLLDVLML

Organism: NCBI:txid1166950

InterPro domains:
  IPR014905 HIRAN domain [PF08797] (11-63)